Protein AF-A0A4Y1ZT53-F1 (afdb_monomer_lite)

Structure (mmCIF, N/CA/C/O backbone):
data_AF-A0A4Y1ZT53-F1
#
_entry.id   AF-A0A4Y1ZT53-F1
#
loop_
_atom_site.group_PDB
_atom_site.id
_atom_site.type_symbol
_atom_site.label_atom_id
_atom_site.label_alt_id
_atom_site.label_comp_id
_atom_site.label_asym_id
_atom_site.label_entity_id
_atom_site.label_seq_id
_atom_site.pdbx_PDB_ins_code
_atom_site.Cartn_x
_atom_site.Cartn_y
_atom_site.Cartn_z
_atom_site.occupancy
_atom_site.B_iso_or_equiv
_atom_site.auth_seq_id
_atom_site.auth_comp_id
_atom_site.auth_asym_id
_atom_site.auth_atom_id
_atom_site.pdbx_PDB_model_num
ATOM 1 N N . MET A 1 1 ? -4.708 9.690 4.946 1.00 62.31 1 MET A N 1
ATOM 2 C CA . MET A 1 1 ? -4.995 8.239 4.846 1.00 62.31 1 MET A CA 1
ATOM 3 C C . MET A 1 1 ? -4.792 7.726 3.419 1.00 62.31 1 MET A C 1
ATOM 5 O O . MET A 1 1 ? -4.287 6.625 3.249 1.00 62.31 1 MET A O 1
ATOM 9 N N . GLU A 1 2 ? -5.094 8.548 2.410 1.00 76.44 2 GLU A N 1
ATOM 10 C CA . GLU A 1 2 ? -5.044 8.195 0.980 1.00 76.44 2 GLU A CA 1
ATOM 11 C C . GLU A 1 2 ? -3.667 7.732 0.480 1.00 76.44 2 GLU A C 1
ATOM 13 O O . GLU A 1 2 ? -3.589 6.779 -0.283 1.00 76.44 2 GLU A O 1
ATOM 18 N N . SER A 1 3 ? -2.568 8.326 0.958 1.00 79.81 3 SER A N 1
ATOM 19 C CA . SER A 1 3 ? -1.217 7.967 0.490 1.00 79.81 3 SER A CA 1
ATOM 20 C C . SER A 1 3 ? -0.823 6.511 0.796 1.00 79.81 3 SER A C 1
ATOM 22 O O . SER A 1 3 ? -0.269 5.834 -0.067 1.00 79.81 3 SER A O 1
ATOM 24 N N . VAL A 1 4 ? -1.159 5.975 1.978 1.00 82.38 4 VAL A N 1
ATOM 25 C CA . VAL A 1 4 ? -0.854 4.567 2.309 1.00 82.38 4 VAL A CA 1
ATOM 26 C C . VAL A 1 4 ? -1.788 3.611 1.566 1.00 82.38 4 VAL A C 1
ATOM 28 O O . VAL A 1 4 ? -1.368 2.524 1.178 1.00 82.38 4 VAL A O 1
ATOM 31 N N . GLN A 1 5 ? -3.039 4.014 1.326 1.00 81.50 5 GLN A N 1
ATOM 32 C CA . GLN A 1 5 ? -3.969 3.243 0.498 1.00 81.50 5 GLN A CA 1
ATOM 33 C C . GLN A 1 5 ? -3.495 3.169 -0.955 1.00 81.50 5 GLN A C 1
ATOM 35 O O . GLN A 1 5 ? -3.479 2.079 -1.517 1.00 81.50 5 GLN A O 1
ATOM 40 N N . ALA A 1 6 ? -3.040 4.286 -1.527 1.00 84.25 6 ALA A N 1
ATOM 41 C CA . ALA A 1 6 ? -2.455 4.325 -2.861 1.00 84.25 6 ALA A CA 1
ATOM 42 C C . ALA A 1 6 ? -1.277 3.347 -2.963 1.00 84.25 6 ALA A C 1
ATOM 44 O O . ALA A 1 6 ? -1.292 2.457 -3.803 1.00 84.25 6 ALA A O 1
ATOM 45 N N . VAL A 1 7 ? -0.321 3.400 -2.028 1.00 83.31 7 VAL A N 1
ATOM 46 C CA . VAL A 1 7 ? 0.805 2.449 -2.008 1.00 83.31 7 VAL A CA 1
ATOM 47 C C . VAL A 1 7 ? 0.329 1.000 -1.839 1.00 83.31 7 VAL A C 1
ATOM 49 O O . VAL A 1 7 ? 0.833 0.112 -2.518 1.00 83.31 7 VAL A O 1
ATOM 52 N N . ARG A 1 8 ? -0.658 0.730 -0.975 1.00 80.81 8 ARG A N 1
ATOM 53 C CA . ARG A 1 8 ? -1.174 -0.629 -0.737 1.00 80.81 8 ARG A CA 1
ATOM 54 C C . ARG A 1 8 ? -1.846 -1.236 -1.969 1.00 80.81 8 ARG A C 1
ATOM 56 O O . ARG A 1 8 ? -1.677 -2.428 -2.204 1.00 80.81 8 ARG A O 1
ATOM 63 N N . TYR A 1 9 ? -2.630 -0.450 -2.702 1.00 84.88 9 TYR A N 1
ATOM 64 C CA . TYR A 1 9 ? -3.475 -0.960 -3.784 1.00 84.88 9 TYR A CA 1
ATOM 65 C C . TYR A 1 9 ? -2.857 -0.780 -5.173 1.00 84.88 9 TYR A C 1
ATOM 67 O O . TYR A 1 9 ? -3.075 -1.622 -6.034 1.00 84.88 9 TYR A O 1
ATOM 75 N N . GLN A 1 10 ? -2.034 0.251 -5.375 1.00 87.38 10 GLN A N 1
ATOM 76 C CA . GLN A 1 10 ? -1.449 0.580 -6.680 1.00 87.38 10 GLN A CA 1
ATOM 77 C C . GLN A 1 10 ? -0.022 0.048 -6.852 1.00 87.38 10 GLN A C 1
ATOM 79 O O . GLN A 1 10 ? 0.482 0.024 -7.969 1.00 87.38 10 GLN A O 1
ATOM 84 N N . ALA A 1 11 ? 0.657 -0.413 -5.790 1.00 85.12 11 ALA A N 1
ATOM 85 C CA . ALA A 1 11 ? 2.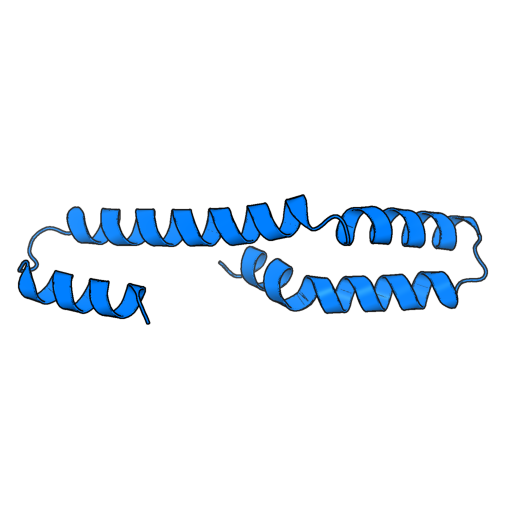035 -0.908 -5.918 1.00 85.12 11 ALA A CA 1
ATOM 86 C C . ALA A 1 11 ? 2.177 -2.047 -6.940 1.00 85.12 11 ALA A C 1
ATOM 88 O O . ALA A 1 11 ? 3.186 -2.108 -7.641 1.00 85.12 11 ALA A O 1
ATOM 89 N N . ALA A 1 12 ? 1.176 -2.927 -7.045 1.00 86.06 12 ALA A N 1
ATOM 90 C CA . ALA A 1 12 ? 1.159 -3.989 -8.048 1.00 86.06 12 ALA A CA 1
ATOM 91 C C . ALA A 1 12 ? 1.052 -3.426 -9.475 1.00 86.06 12 ALA A C 1
ATOM 93 O O . ALA A 1 12 ? 1.819 -3.826 -10.345 1.00 86.06 12 ALA A O 1
ATOM 94 N N . GLU A 1 13 ? 0.161 -2.458 -9.700 1.00 90.62 13 GLU A N 1
ATOM 95 C CA . GLU A 1 13 ? -0.015 -1.802 -11.003 1.00 90.62 13 GLU A CA 1
ATOM 96 C C . GLU A 1 13 ? 1.252 -1.056 -11.432 1.00 90.62 13 GLU A C 1
ATOM 98 O O . GLU A 1 13 ? 1.681 -1.178 -12.576 1.00 90.62 13 GLU A O 1
ATOM 103 N N . VAL A 1 14 ? 1.909 -0.356 -10.500 1.00 89.31 14 VAL A N 1
ATOM 104 C CA . VAL A 1 14 ? 3.185 0.319 -10.771 1.00 89.31 14 VAL A CA 1
ATOM 105 C C . VAL A 1 14 ? 4.281 -0.697 -11.098 1.00 89.31 14 VAL A C 1
ATOM 107 O O . VAL A 1 14 ? 5.031 -0.489 -12.046 1.00 89.31 14 VAL A O 1
ATOM 110 N N . CYS A 1 15 ? 4.365 -1.821 -10.377 1.00 90.25 15 CYS A N 1
ATOM 111 C CA . CYS A 1 15 ? 5.328 -2.877 -10.708 1.00 90.25 15 CYS A CA 1
ATOM 112 C C . CYS A 1 15 ? 5.079 -3.468 -12.101 1.00 90.25 15 CYS A C 1
ATOM 114 O O . CYS A 1 15 ? 6.034 -3.753 -12.814 1.00 90.25 15 CYS A O 1
ATOM 116 N N . ASN A 1 16 ? 3.821 -3.647 -12.498 1.00 91.75 16 ASN A N 1
ATOM 117 C CA . ASN A 1 16 ? 3.498 -4.146 -13.831 1.00 91.75 16 ASN A CA 1
ATOM 118 C C . ASN A 1 16 ? 3.908 -3.134 -14.905 1.00 91.75 16 ASN A C 1
ATOM 120 O O . ASN A 1 16 ? 4.658 -3.487 -15.805 1.00 91.75 16 ASN A O 1
ATOM 124 N N . ALA A 1 17 ? 3.539 -1.861 -14.744 1.00 93.50 17 ALA A N 1
ATOM 125 C CA . ALA A 1 17 ? 3.890 -0.813 -15.702 1.00 93.50 17 ALA A CA 1
ATOM 126 C C . ALA A 1 17 ? 5.412 -0.625 -15.859 1.00 93.50 17 ALA A C 1
ATOM 128 O O . ALA A 1 17 ? 5.906 -0.415 -16.965 1.00 93.50 17 ALA A O 1
ATOM 129 N N . VAL A 1 18 ? 6.177 -0.716 -14.763 1.00 93.00 18 VAL A N 1
ATOM 130 C CA . VAL A 1 18 ? 7.649 -0.657 -14.816 1.00 93.00 18 VAL A CA 1
ATOM 131 C C . VAL A 1 18 ? 8.231 -1.929 -15.451 1.00 93.00 18 VAL A C 1
ATOM 133 O O . VAL A 1 18 ? 9.238 -1.849 -16.152 1.00 93.00 18 VAL A O 1
ATOM 136 N N . GLY A 1 19 ? 7.593 -3.088 -15.251 1.00 93.69 19 GLY A N 1
ATOM 137 C CA . GLY A 1 19 ? 7.913 -4.342 -15.944 1.00 93.69 19 GLY A CA 1
ATOM 138 C C . GLY A 1 19 ? 7.756 -4.217 -17.454 1.00 93.69 19 GLY A C 1
ATOM 139 O O . GLY A 1 19 ? 8.715 -4.442 -18.190 1.00 93.69 19 GLY A O 1
ATOM 140 N N . ASP A 1 20 ? 6.591 -3.749 -17.893 1.00 94.75 20 ASP A N 1
ATOM 141 C CA . ASP A 1 20 ? 6.295 -3.515 -19.305 1.00 94.75 20 ASP A CA 1
ATOM 142 C C . ASP A 1 20 ? 7.293 -2.520 -19.920 1.00 94.75 20 ASP A C 1
ATOM 144 O O . ASP A 1 20 ? 7.777 -2.722 -21.034 1.00 94.75 20 ASP A O 1
ATOM 148 N N . LEU A 1 21 ? 7.669 -1.467 -19.184 1.00 93.19 21 LEU A N 1
ATOM 149 C CA . LEU A 1 21 ? 8.688 -0.513 -19.626 1.00 93.19 21 LEU A CA 1
ATOM 150 C C . LEU A 1 21 ? 10.067 -1.170 -19.809 1.00 93.19 21 LEU A C 1
ATOM 152 O O . LEU A 1 21 ? 10.750 -0.879 -20.789 1.00 93.19 21 LEU A O 1
ATOM 156 N N . ALA A 1 22 ? 10.481 -2.045 -18.889 1.00 93.38 22 ALA A N 1
ATOM 157 C CA . ALA A 1 22 ? 11.767 -2.739 -18.966 1.00 93.38 22 ALA A CA 1
ATOM 158 C C . ALA A 1 22 ? 11.844 -3.714 -20.156 1.00 93.38 22 ALA A C 1
ATOM 160 O O . ALA A 1 22 ? 12.916 -3.896 -20.740 1.00 93.38 22 ALA A O 1
ATOM 161 N N . GLU A 1 23 ? 10.718 -4.331 -20.522 1.00 94.19 23 GLU A N 1
ATOM 162 C CA . GLU A 1 23 ? 10.631 -5.273 -21.643 1.00 94.19 23 GLU A CA 1
ATOM 163 C C . GLU A 1 23 ? 10.596 -4.575 -23.006 1.00 94.19 23 GLU A C 1
ATOM 165 O O . GLU A 1 23 ? 11.205 -5.066 -23.955 1.00 94.19 23 GLU A O 1
ATOM 170 N N . ASN A 1 24 ? 9.927 -3.422 -23.097 1.00 94.19 24 ASN A N 1
ATOM 171 C CA 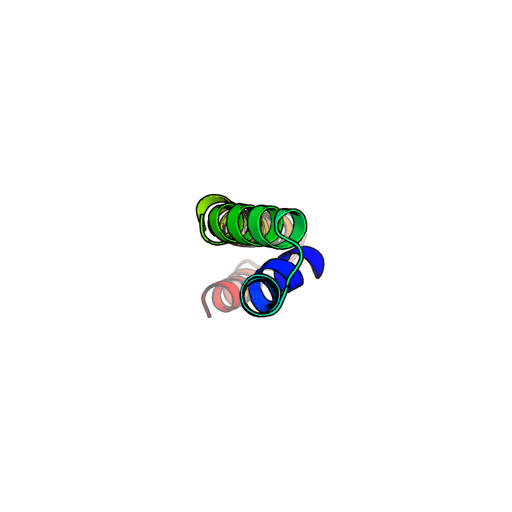. ASN A 1 24 ? 9.641 -2.756 -24.371 1.00 94.19 24 ASN A CA 1
ATOM 172 C C . ASN A 1 24 ? 10.562 -1.564 -24.689 1.00 94.19 24 ASN A C 1
ATOM 174 O O . ASN A 1 24 ? 10.378 -0.908 -25.714 1.00 94.19 24 ASN A O 1
ATOM 178 N N . THR A 1 25 ? 11.531 -1.235 -23.827 1.00 93.19 25 THR A N 1
ATOM 179 C CA . THR A 1 25 ? 12.455 -0.118 -24.072 1.00 93.19 25 THR A CA 1
ATOM 180 C C . THR A 1 25 ? 13.741 -0.557 -24.775 1.00 93.19 25 THR A C 1
ATOM 182 O O . THR A 1 25 ? 14.444 -1.461 -24.323 1.00 93.19 25 THR A O 1
ATOM 185 N N . ASP A 1 26 ? 14.107 0.157 -25.842 1.00 92.81 26 ASP A N 1
ATOM 186 C CA . ASP A 1 26 ? 15.400 -0.004 -26.525 1.00 92.81 26 ASP A CA 1
ATOM 187 C C . ASP A 1 26 ? 16.542 0.748 -25.814 1.00 92.81 26 ASP A C 1
ATOM 189 O O . ASP A 1 26 ? 17.724 0.567 -26.120 1.00 92.81 26 ASP A O 1
ATOM 193 N N . ASN A 1 27 ? 16.214 1.613 -24.847 1.00 95.56 27 ASN A N 1
ATOM 194 C CA . ASN A 1 27 ? 17.208 2.367 -24.096 1.00 95.56 27 ASN A CA 1
ATOM 195 C C . ASN A 1 27 ? 17.791 1.502 -22.969 1.00 95.56 27 ASN A C 1
ATOM 197 O O . ASN A 1 27 ? 17.159 1.276 -21.937 1.00 95.56 27 ASN A O 1
ATOM 201 N N . ALA A 1 28 ? 19.045 1.083 -23.140 1.00 92.38 28 ALA A N 1
ATOM 202 C CA . ALA A 1 28 ? 19.758 0.242 -22.181 1.00 92.38 28 ALA A CA 1
ATOM 203 C C . ALA A 1 28 ? 19.842 0.834 -20.760 1.00 92.38 28 ALA A C 1
ATOM 205 O O . ALA A 1 28 ? 19.877 0.076 -19.792 1.00 92.38 28 ALA A O 1
ATOM 206 N N . LEU A 1 29 ? 19.880 2.163 -20.617 1.00 94.69 29 LEU A N 1
ATOM 207 C CA . LEU A 1 29 ? 19.905 2.821 -19.309 1.00 94.69 29 LEU A CA 1
ATOM 208 C C . LEU A 1 29 ? 18.521 2.783 -18.657 1.00 94.69 29 LEU A C 1
ATOM 210 O O . LEU A 1 29 ? 18.402 2.344 -17.518 1.00 94.69 29 LEU A O 1
ATOM 214 N N . ALA A 1 30 ? 17.475 3.127 -19.413 1.00 92.81 30 ALA A N 1
ATOM 215 C CA . ALA A 1 30 ? 16.095 3.059 -18.930 1.00 92.81 30 ALA A CA 1
ATOM 216 C C . ALA A 1 30 ? 15.704 1.633 -18.516 1.00 92.81 30 ALA A C 1
ATOM 218 O O . ALA A 1 30 ? 15.069 1.444 -17.481 1.00 92.81 30 ALA A O 1
ATOM 219 N N . LYS A 1 31 ? 16.143 0.625 -19.281 1.00 95.12 31 LYS A N 1
ATOM 220 C CA . LYS A 1 31 ? 15.947 -0.788 -18.946 1.00 95.12 31 LYS A CA 1
ATOM 221 C C . LYS A 1 31 ? 16.599 -1.160 -17.616 1.00 95.12 31 LYS A C 1
ATOM 223 O O . LYS A 1 31 ? 15.934 -1.714 -16.747 1.00 95.12 31 LYS A O 1
ATOM 228 N N . ARG A 1 32 ? 17.883 -0.830 -17.437 1.00 94.12 32 ARG A N 1
ATOM 229 C CA . ARG A 1 32 ? 18.618 -1.129 -16.195 1.00 94.12 32 ARG A CA 1
ATOM 230 C C . ARG A 1 32 ? 17.999 -0.446 -14.982 1.00 94.12 32 ARG A C 1
ATOM 232 O O . ARG A 1 32 ? 17.891 -1.067 -13.926 1.00 94.12 32 ARG A O 1
ATOM 239 N N . ASP A 1 33 ? 17.584 0.807 -15.134 1.00 94.25 33 ASP A N 1
ATOM 240 C CA . ASP A 1 33 ? 16.932 1.553 -14.060 1.00 94.25 33 ASP A CA 1
ATOM 241 C C . ASP A 1 33 ? 15.577 0.929 -13.705 1.00 94.25 33 ASP A C 1
ATOM 243 O O . ASP A 1 33 ? 15.297 0.712 -12.526 1.00 94.25 33 ASP A O 1
ATOM 247 N N . ALA A 1 34 ? 14.769 0.560 -14.704 1.00 93.81 34 ALA A N 1
ATOM 248 C CA . ALA A 1 34 ? 13.493 -0.120 -14.497 1.00 93.81 34 ALA A CA 1
ATOM 249 C C . ALA A 1 34 ? 13.666 -1.488 -13.810 1.00 93.81 34 ALA A C 1
ATOM 251 O O . ALA A 1 34 ? 12.974 -1.781 -12.836 1.00 93.81 34 ALA A O 1
ATOM 252 N N . GLU A 1 35 ? 14.632 -2.302 -14.243 1.00 93.44 35 GLU A N 1
ATOM 253 C CA . GLU A 1 35 ? 14.963 -3.592 -13.619 1.00 93.44 35 GLU A CA 1
ATOM 254 C C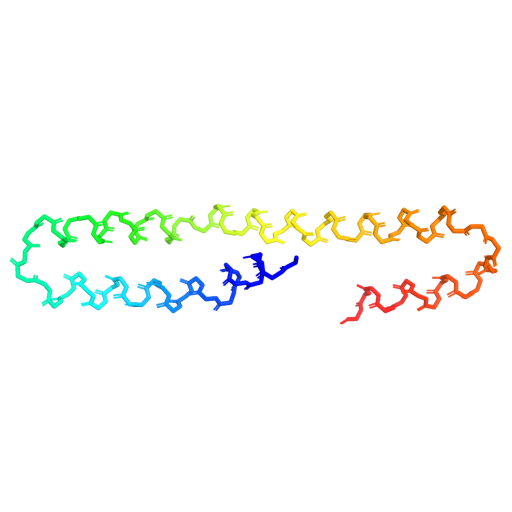 . GLU A 1 35 ? 15.424 -3.426 -12.160 1.00 93.44 35 GLU A C 1
ATOM 256 O O . GLU A 1 35 ? 14.970 -4.151 -11.269 1.00 93.44 35 GLU A O 1
ATOM 261 N N . SER A 1 36 ? 16.288 -2.441 -11.895 1.00 91.94 36 SER A N 1
ATOM 262 C CA . SER A 1 36 ? 16.754 -2.109 -10.544 1.00 91.94 36 SER A CA 1
ATOM 263 C C . SER A 1 36 ? 15.599 -1.664 -9.642 1.00 91.94 36 SER A C 1
ATOM 265 O O . SER A 1 36 ? 15.446 -2.162 -8.522 1.00 91.94 36 SER A O 1
ATOM 267 N N . LEU A 1 37 ? 14.730 -0.781 -10.144 1.00 90.69 37 LEU A N 1
ATOM 268 C CA . LEU A 1 37 ? 13.540 -0.322 -9.431 1.00 90.69 37 LEU A CA 1
ATOM 269 C C . LEU A 1 37 ? 12.596 -1.483 -9.118 1.00 90.69 37 LEU A C 1
ATOM 271 O O . LEU A 1 37 ? 12.160 -1.610 -7.975 1.00 90.69 37 LEU A O 1
ATOM 275 N N . LEU A 1 38 ? 12.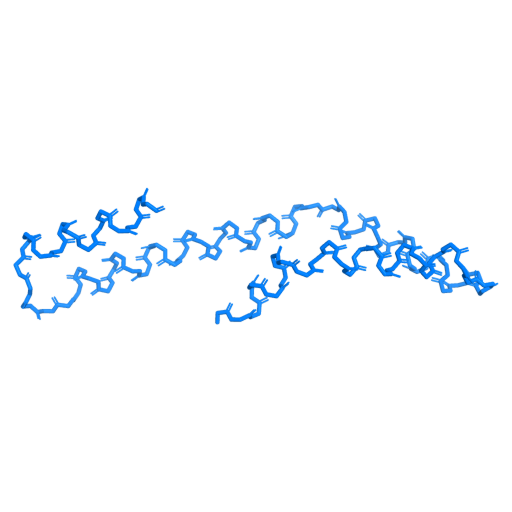335 -2.375 -10.076 1.00 90.50 38 LEU A N 1
ATOM 276 C CA . LEU A 1 38 ? 11.517 -3.570 -9.851 1.00 90.50 38 LEU A CA 1
ATOM 277 C C . LEU A 1 38 ? 12.098 -4.460 -8.762 1.00 90.50 38 LEU A C 1
ATOM 279 O O . LEU A 1 38 ? 11.352 -4.950 -7.916 1.00 90.50 38 LEU A O 1
ATOM 283 N N . MET A 1 39 ? 13.417 -4.653 -8.750 1.00 88.56 39 MET A N 1
ATOM 284 C CA . MET A 1 39 ? 14.085 -5.427 -7.709 1.00 88.56 39 MET A CA 1
ATOM 285 C C . MET A 1 39 ? 13.864 -4.811 -6.319 1.00 88.56 39 MET A C 1
ATOM 287 O O . MET A 1 39 ? 13.575 -5.537 -5.366 1.00 88.56 39 MET A O 1
ATOM 291 N N . GLN A 1 40 ? 13.944 -3.482 -6.198 1.00 85.62 40 GLN A N 1
ATOM 292 C CA . GLN A 1 40 ? 13.686 -2.786 -4.934 1.00 85.62 40 GLN A CA 1
ATOM 293 C C . GLN A 1 40 ? 12.204 -2.814 -4.540 1.00 85.62 40 GLN A C 1
ATOM 295 O O . GLN A 1 40 ? 11.884 -3.061 -3.381 1.00 85.62 40 GLN A O 1
ATOM 300 N N . MET A 1 41 ? 11.286 -2.610 -5.485 1.00 82.81 41 MET A N 1
ATOM 301 C CA . MET A 1 41 ? 9.845 -2.595 -5.213 1.00 82.81 41 MET A CA 1
ATOM 302 C C . MET A 1 41 ? 9.299 -3.985 -4.867 1.00 82.81 41 MET A C 1
ATOM 304 O O . MET A 1 41 ? 8.456 -4.115 -3.980 1.00 82.81 41 MET A O 1
ATOM 308 N N . ARG A 1 42 ? 9.825 -5.038 -5.509 1.00 81.12 42 ARG A N 1
ATOM 309 C CA . ARG A 1 42 ? 9.545 -6.442 -5.165 1.00 81.12 42 ARG A CA 1
ATOM 310 C C . ARG A 1 42 ? 10.200 -6.868 -3.853 1.00 81.12 42 ARG A C 1
ATOM 312 O O . ARG A 1 42 ? 9.834 -7.901 -3.301 1.00 81.12 42 ARG A O 1
ATOM 319 N N . ASN A 1 43 ? 11.136 -6.094 -3.304 1.00 80.81 43 ASN A N 1
ATOM 320 C CA . ASN A 1 43 ? 11.572 -6.277 -1.926 1.00 80.81 43 ASN A CA 1
ATOM 321 C C . ASN A 1 43 ? 10.483 -5.734 -0.987 1.00 80.81 43 ASN A C 1
ATOM 323 O O . ASN A 1 43 ? 10.541 -4.615 -0.476 1.00 80.81 43 ASN A O 1
ATOM 327 N N . TYR A 1 44 ? 9.461 -6.564 -0.765 1.00 72.44 44 TYR A N 1
ATOM 328 C CA . TYR A 1 44 ? 8.225 -6.241 -0.048 1.00 72.44 44 TYR A CA 1
ATOM 329 C C . TYR A 1 44 ? 8.423 -5.723 1.379 1.00 72.44 44 TYR A C 1
ATOM 331 O O . TYR A 1 44 ? 7.464 -5.259 1.992 1.00 72.44 44 TYR A O 1
ATOM 339 N N . LYS A 1 45 ? 9.642 -5.768 1.929 1.00 79.75 45 LYS A N 1
ATOM 340 C CA . LYS A 1 45 ? 9.925 -5.339 3.298 1.00 79.75 45 LYS A CA 1
ATOM 341 C C . LYS A 1 45 ? 9.470 -3.905 3.554 1.00 79.75 45 LYS A C 1
ATOM 343 O O . LYS A 1 45 ? 8.885 -3.657 4.604 1.00 79.75 45 LYS A O 1
ATOM 348 N N . PHE A 1 46 ? 9.680 -2.982 2.614 1.00 78.50 46 PHE A N 1
ATOM 349 C CA . PHE A 1 46 ? 9.251 -1.591 2.787 1.00 78.50 46 PHE A CA 1
ATOM 350 C C . PHE A 1 46 ? 7.722 -1.453 2.775 1.00 78.50 46 PHE A C 1
ATOM 352 O O . PHE A 1 46 ? 7.146 -0.925 3.724 1.00 78.50 46 PHE A O 1
ATOM 359 N N . ILE A 1 47 ? 7.061 -1.987 1.745 1.00 79.44 47 ILE A N 1
ATOM 360 C CA . ILE A 1 47 ? 5.606 -1.871 1.558 1.00 79.44 47 ILE A CA 1
ATOM 361 C C . ILE A 1 47 ? 4.852 -2.586 2.683 1.00 79.44 47 ILE A C 1
ATOM 363 O O . ILE A 1 47 ? 3.940 -2.016 3.279 1.00 79.44 47 ILE A O 1
ATOM 367 N N . VAL A 1 48 ? 5.261 -3.809 3.022 1.00 83.12 48 VAL A N 1
ATOM 368 C CA . VAL A 1 48 ? 4.643 -4.596 4.096 1.00 83.12 48 VAL A CA 1
ATOM 369 C C . VAL A 1 48 ? 4.823 -3.897 5.436 1.00 83.12 48 VAL A C 1
ATOM 371 O O . VAL A 1 48 ? 3.850 -3.758 6.171 1.00 83.12 48 VAL A O 1
ATOM 374 N N . SER A 1 49 ? 6.025 -3.390 5.734 1.00 88.00 49 SER A N 1
ATOM 375 C CA . SER A 1 49 ? 6.258 -2.639 6.973 1.00 88.00 49 SER A CA 1
ATOM 376 C C . SER A 1 49 ? 5.392 -1.383 7.026 1.00 88.00 49 SER A C 1
ATOM 378 O O . SER A 1 49 ? 4.763 -1.131 8.046 1.00 88.00 49 SER A O 1
ATOM 380 N N . LEU A 1 50 ? 5.304 -0.616 5.935 1.00 87.00 50 LEU A N 1
ATOM 381 C CA . LEU A 1 50 ? 4.504 0.608 5.878 1.00 87.00 50 LEU A CA 1
ATOM 382 C C . LEU A 1 50 ? 3.010 0.330 6.103 1.00 87.00 50 LEU A C 1
ATOM 384 O O . LEU A 1 50 ? 2.376 0.984 6.931 1.00 87.00 50 LEU A O 1
ATOM 388 N N . VAL A 1 51 ? 2.451 -0.657 5.397 1.00 85.19 51 VAL A N 1
ATOM 389 C CA . VAL A 1 51 ? 1.035 -1.039 5.518 1.00 85.19 51 VAL A CA 1
ATOM 390 C C . VAL A 1 51 ? 0.732 -1.598 6.909 1.00 85.19 51 VAL A C 1
ATOM 392 O O . VAL A 1 51 ? -0.300 -1.261 7.500 1.00 85.19 51 VAL A O 1
ATOM 395 N N . PHE A 1 52 ? 1.634 -2.418 7.453 1.00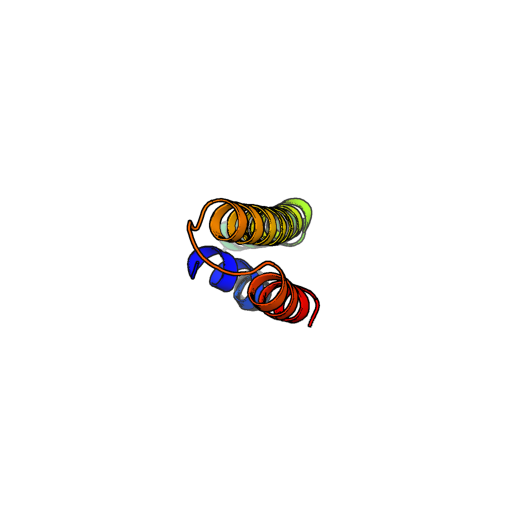 89.06 52 PHE A N 1
ATOM 396 C CA . PHE A 1 52 ? 1.504 -2.984 8.791 1.00 89.06 52 PHE A CA 1
ATOM 397 C C . PHE A 1 52 ? 1.540 -1.896 9.868 1.00 89.06 52 PHE A C 1
ATOM 399 O O . PHE A 1 52 ? 0.604 -1.793 10.661 1.00 89.06 52 PHE A O 1
ATOM 406 N N . TRP A 1 53 ? 2.567 -1.041 9.863 1.00 92.12 53 TRP A N 1
ATOM 407 C CA . TRP A 1 53 ? 2.710 0.039 10.840 1.00 92.12 53 TRP A CA 1
ATOM 408 C C . TRP A 1 53 ? 1.554 1.025 10.777 1.00 92.12 53 TRP A C 1
ATOM 410 O O . TRP A 1 53 ? 1.047 1.426 11.821 1.00 92.12 53 TRP A O 1
ATOM 420 N N . HIS A 1 54 ? 1.089 1.377 9.578 1.00 89.81 54 HIS A N 1
ATOM 421 C CA . HIS A 1 54 ? -0.089 2.224 9.433 1.00 89.81 54 HIS A CA 1
ATOM 422 C C . HIS A 1 54 ? -1.330 1.582 10.065 1.00 89.81 54 HIS A C 1
ATOM 424 O O . HIS A 1 54 ? -2.054 2.250 10.801 1.00 89.81 54 HIS A O 1
ATOM 430 N N . SER A 1 55 ? -1.568 0.292 9.811 1.00 88.81 55 SER A N 1
ATOM 431 C CA . SER A 1 55 ? -2.717 -0.426 10.379 1.00 88.81 55 SER A CA 1
ATOM 432 C C . SER A 1 55 ? -2.628 -0.494 11.905 1.00 88.81 55 SER A C 1
ATOM 434 O O . SER A 1 55 ? -3.596 -0.180 12.591 1.00 88.81 55 SER A O 1
ATOM 436 N N . LEU A 1 56 ? -1.452 -0.816 12.448 1.00 91.75 56 LEU A N 1
ATOM 437 C CA . LEU A 1 56 ? -1.225 -0.874 13.890 1.00 91.75 56 LEU A CA 1
ATOM 438 C C . LEU A 1 56 ? -1.429 0.492 14.560 1.00 91.75 56 LEU A C 1
ATOM 440 O O . LEU A 1 56 ? -2.169 0.598 15.536 1.00 91.75 56 LEU A O 1
ATOM 444 N N . LEU A 1 57 ? -0.808 1.544 14.020 1.00 91.81 57 LEU A N 1
ATOM 445 C CA . LEU A 1 57 ? -0.944 2.905 14.542 1.00 91.81 57 LEU A CA 1
ATOM 446 C C . LEU A 1 57 ? -2.385 3.397 14.460 1.00 91.81 57 LEU A C 1
ATOM 448 O O . LEU A 1 57 ? -2.839 4.080 15.375 1.00 91.81 57 LEU A O 1
ATOM 452 N N . PHE A 1 58 ? -3.115 3.029 13.404 1.00 89.50 58 PHE A N 1
ATOM 453 C CA . PHE A 1 58 ? -4.533 3.336 13.290 1.00 89.50 58 PHE A CA 1
ATOM 454 C C . PHE A 1 58 ? -5.330 2.714 14.441 1.00 89.50 58 PHE A C 1
ATOM 456 O O . PHE A 1 58 ? -6.046 3.448 15.121 1.00 89.50 58 PHE A O 1
ATOM 463 N N . GLN A 1 59 ? -5.150 1.416 14.716 1.00 89.50 59 GLN A N 1
ATOM 464 C CA . GLN A 1 59 ? -5.857 0.752 15.817 1.00 89.50 59 GLN A CA 1
ATOM 465 C C . GLN A 1 59 ? -5.492 1.348 17.179 1.00 89.50 59 GLN A C 1
ATOM 467 O O . GLN A 1 59 ? -6.375 1.658 17.977 1.00 89.50 59 GLN A O 1
ATOM 472 N N . VAL A 1 60 ? -4.201 1.583 17.434 1.00 91.38 60 VAL A N 1
ATOM 473 C CA . VAL A 1 60 ? -3.735 2.202 18.686 1.00 91.38 60 VAL A CA 1
ATOM 474 C C . VAL A 1 60 ? -4.335 3.596 18.864 1.00 91.38 60 VAL A C 1
ATOM 476 O O . VAL A 1 60 ? -4.856 3.920 19.930 1.00 91.38 60 VAL A O 1
ATOM 479 N N . ASN A 1 61 ? -4.302 4.421 17.819 1.00 90.62 61 ASN A N 1
ATOM 480 C CA . ASN A 1 61 ? -4.866 5.765 17.847 1.00 90.62 61 ASN A CA 1
ATOM 481 C C . ASN A 1 61 ? -6.388 5.744 18.041 1.00 90.62 61 ASN A C 1
ATOM 483 O O . ASN A 1 61 ? -6.909 6.565 18.790 1.00 90.62 61 ASN A O 1
ATOM 487 N N . TYR A 1 62 ? -7.093 4.806 17.406 1.00 87.69 62 TYR A N 1
ATOM 488 C CA . TYR A 1 62 ? -8.532 4.638 17.584 1.00 87.69 62 TYR A CA 1
ATOM 489 C C . TYR A 1 62 ? -8.877 4.307 19.039 1.00 87.69 62 TYR A C 1
ATOM 491 O O . TYR A 1 62 ? -9.634 5.035 19.677 1.00 87.69 62 TYR A O 1
ATOM 499 N N . VAL A 1 63 ? -8.249 3.266 19.597 1.00 85.81 63 VAL A N 1
ATOM 500 C CA . VAL A 1 63 ? -8.463 2.849 20.990 1.00 85.81 63 VAL A CA 1
ATOM 501 C C . VAL A 1 63 ? -8.113 3.972 21.966 1.00 85.81 63 VAL A C 1
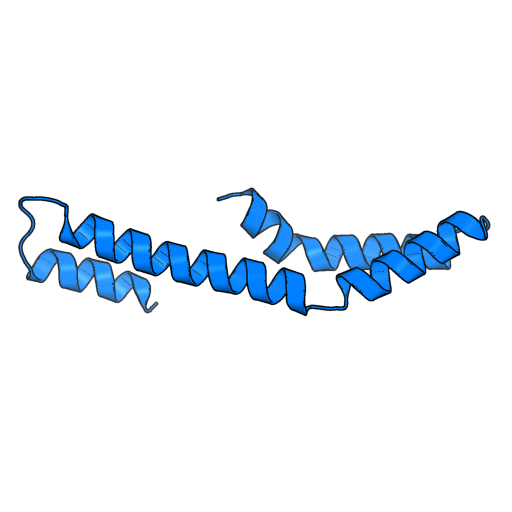ATOM 503 O O . VAL A 1 63 ? -8.865 4.228 22.906 1.00 85.81 63 VAL A O 1
ATOM 506 N N . SER A 1 64 ? -7.010 4.680 21.718 1.00 89.00 64 SER A N 1
ATOM 507 C CA . SER A 1 64 ? -6.572 5.823 22.522 1.00 89.00 64 SER A CA 1
ATOM 508 C C . SER A 1 64 ? -7.604 6.955 22.526 1.00 89.00 64 SER A C 1
ATOM 510 O O . SER A 1 64 ? -7.984 7.435 23.594 1.00 89.00 64 SER A O 1
ATOM 512 N N . LYS A 1 65 ? -8.127 7.335 21.352 1.00 85.94 65 LYS A N 1
ATOM 513 C CA . LYS A 1 65 ? -9.157 8.378 21.223 1.00 85.94 65 LYS A CA 1
ATOM 514 C C . LYS A 1 65 ? -10.458 7.996 21.901 1.00 85.94 65 LYS A C 1
ATOM 516 O O . LYS A 1 65 ? -11.015 8.809 22.629 1.00 85.94 65 LYS A O 1
ATOM 521 N N . GLU A 1 66 ? -10.904 6.760 21.709 1.00 82.94 66 GLU A N 1
ATOM 522 C CA . GLU A 1 66 ? -12.074 6.250 22.410 1.00 82.94 66 GLU A CA 1
ATOM 523 C C . GLU A 1 66 ? -11.846 6.338 23.931 1.00 82.94 66 GLU A C 1
ATOM 525 O O . GLU A 1 66 ? -12.732 6.764 24.666 1.00 82.94 66 GLU A O 1
ATOM 530 N N . LEU A 1 67 ? -10.658 5.961 24.436 1.00 81.19 67 LEU A N 1
ATOM 531 C CA . LEU A 1 67 ? -10.368 5.945 25.882 1.00 81.19 67 LEU A CA 1
ATOM 532 C C . LEU A 1 67 ? -10.337 7.342 26.492 1.00 81.19 67 LEU A C 1
ATOM 534 O O . LEU A 1 67 ? -10.682 7.501 27.661 1.00 81.19 67 LEU A O 1
ATOM 538 N N . GLN A 1 68 ? -9.944 8.328 25.696 1.00 83.19 68 GLN A N 1
ATOM 539 C CA . GLN A 1 68 ? -9.832 9.722 26.101 1.00 83.19 68 GLN A CA 1
ATOM 540 C C . GLN A 1 68 ? -11.117 10.524 25.864 1.00 83.19 68 GLN A C 1
ATOM 542 O O . GLN A 1 68 ? -11.242 11.621 26.407 1.00 83.19 68 GLN A O 1
ATOM 547 N N . SER A 1 69 ? -12.081 10.018 25.084 1.00 78.56 69 SER A N 1
ATOM 548 C CA . SER A 1 69 ? -13.354 10.710 24.881 1.00 78.56 69 SER A CA 1
ATOM 549 C C . SER A 1 69 ? -14.165 10.674 26.178 1.00 78.56 69 SER A C 1
ATOM 551 O O . SER A 1 69 ? -14.674 9.631 26.593 1.00 78.56 69 SER A O 1
ATOM 553 N N . GLY A 1 70 ? -14.238 11.813 26.865 1.00 68.06 70 GLY A N 1
ATOM 554 C CA . GLY A 1 70 ? -15.030 11.947 28.078 1.00 68.06 70 GLY A CA 1
ATOM 555 C C . GLY A 1 70 ? -16.510 11.717 27.782 1.00 68.06 70 GLY A C 1
ATOM 556 O O . GLY A 1 70 ? -17.074 12.366 26.905 1.00 68.06 70 GLY A O 1
ATOM 557 N N . THR A 1 71 ? -17.152 10.872 28.592 1.00 63.38 71 THR A N 1
ATOM 558 C CA . THR A 1 71 ? -18.620 10.714 28.669 1.00 63.38 71 THR A CA 1
ATOM 559 C C . THR A 1 71 ? -19.255 9.763 27.643 1.00 63.38 71 THR A C 1
ATOM 561 O O . THR A 1 71 ? -20.288 10.069 27.057 1.00 63.38 71 THR A O 1
ATOM 564 N N . ILE A 1 72 ? -18.697 8.562 27.462 1.00 63.59 72 ILE A N 1
ATOM 565 C CA . ILE A 1 72 ? -19.402 7.442 26.813 1.00 63.59 72 ILE A CA 1
ATOM 566 C C . ILE A 1 72 ? -19.313 6.212 27.726 1.00 63.59 72 ILE A C 1
ATOM 568 O O . ILE A 1 72 ? -18.247 5.895 28.255 1.00 63.59 72 ILE A O 1
ATOM 572 N N . THR A 1 73 ? -20.441 5.532 27.956 1.00 74.38 73 THR A N 1
ATOM 573 C CA . THR A 1 73 ? -20.498 4.324 28.794 1.00 74.38 73 THR A CA 1
ATOM 574 C C . THR A 1 73 ? -19.633 3.207 28.208 1.00 74.38 73 THR A C 1
ATOM 576 O O . THR A 1 73 ? -19.508 3.064 26.992 1.00 74.38 73 THR A O 1
ATOM 579 N N . ILE A 1 74 ? -19.063 2.365 29.075 1.00 75.00 74 ILE A N 1
ATOM 580 C CA . ILE A 1 74 ? -18.202 1.234 28.679 1.00 75.00 74 ILE A CA 1
ATOM 581 C C . ILE A 1 74 ? -18.891 0.339 27.631 1.00 75.00 74 ILE A C 1
ATOM 583 O O . ILE A 1 74 ? -18.244 -0.114 26.691 1.00 75.00 74 ILE A O 1
ATOM 587 N N . ALA A 1 75 ? -20.212 0.152 27.741 1.00 74.44 75 ALA A N 1
ATOM 588 C CA . ALA A 1 75 ? -21.011 -0.636 26.803 1.00 74.44 75 ALA A CA 1
ATOM 589 C C . ALA A 1 75 ? -20.989 -0.083 25.365 1.00 74.44 75 ALA A C 1
ATOM 591 O O . ALA A 1 75 ? -20.789 -0.838 24.417 1.00 74.44 75 ALA A O 1
ATOM 592 N N . ALA A 1 76 ? -21.138 1.233 25.191 1.00 77.06 76 ALA A N 1
ATOM 593 C CA . ALA A 1 76 ? -21.106 1.850 23.865 1.00 77.06 76 ALA A CA 1
ATOM 594 C C . ALA A 1 76 ? -19.710 1.763 23.222 1.00 77.06 76 ALA A C 1
ATOM 596 O O . ALA A 1 76 ? -19.591 1.638 22.005 1.00 77.06 76 ALA A O 1
ATOM 597 N N . ARG A 1 77 ? -18.652 1.747 24.039 1.00 71.19 77 ARG A N 1
ATOM 598 C CA . ARG A 1 77 ? -17.267 1.619 23.568 1.00 71.19 77 ARG A CA 1
ATOM 599 C C . ARG A 1 77 ? -16.900 0.185 23.198 1.00 71.19 77 ARG A C 1
ATOM 601 O O . ARG A 1 77 ? -16.180 -0.021 22.227 1.00 71.19 77 ARG A O 1
ATOM 608 N N . LEU A 1 78 ? -17.446 -0.802 23.909 1.00 77.12 78 LEU A N 1
ATOM 609 C CA . LEU A 1 78 ? -17.285 -2.215 23.563 1.00 77.12 78 LEU A CA 1
ATOM 610 C C . LEU A 1 78 ? -17.841 -2.515 22.161 1.00 77.12 78 LEU A C 1
ATOM 612 O O . LEU A 1 78 ? -17.154 -3.127 21.351 1.00 77.12 78 LEU A O 1
ATOM 616 N N . HIS A 1 79 ? -19.021 -1.981 21.838 1.00 79.44 79 HIS A N 1
ATOM 617 C CA . HIS A 1 79 ? -19.623 -2.116 20.507 1.00 79.44 79 HIS A CA 1
ATOM 618 C C . HIS A 1 79 ? -18.787 -1.443 19.398 1.00 79.44 79 HIS A C 1
ATOM 620 O O . HIS A 1 79 ? -18.678 -1.952 18.283 1.00 79.44 79 HIS A O 1
ATOM 626 N N . SER A 1 80 ? -18.153 -0.304 19.689 1.00 73.88 80 SER A N 1
ATOM 627 C CA . SER A 1 80 ? -17.204 0.344 18.773 1.00 73.88 80 SER A CA 1
ATOM 628 C C . SER A 1 80 ? -15.941 -0.499 18.533 1.00 73.88 80 SER A C 1
ATOM 630 O O . SER A 1 80 ? -15.435 -0.530 17.413 1.00 73.88 80 SER A O 1
ATOM 632 N N . PHE A 1 81 ? -15.454 -1.227 19.545 1.00 77.94 81 PHE A N 1
ATOM 633 C CA . PHE A 1 81 ? -14.306 -2.131 19.407 1.00 77.94 81 PHE A CA 1
ATOM 634 C C . PHE A 1 81 ? -14.616 -3.416 18.638 1.00 77.94 81 PHE A C 1
ATOM 636 O O . PHE A 1 81 ? -13.742 -3.916 17.937 1.00 77.94 81 PHE A O 1
ATOM 643 N N . GLU A 1 82 ? -15.843 -3.935 18.699 1.00 77.81 82 GLU A N 1
ATOM 644 C CA . GLU A 1 82 ? -16.240 -5.091 17.880 1.00 77.81 82 GLU A CA 1
ATOM 645 C C . GLU A 1 82 ? -16.105 -4.799 16.376 1.00 77.81 82 GLU A C 1
ATOM 647 O O . GLU A 1 82 ? -15.646 -5.656 15.618 1.00 77.81 82 GLU A O 1
ATOM 652 N N . LYS A 1 83 ? -16.372 -3.553 15.958 1.00 72.75 83 LYS A N 1
ATOM 653 C CA . LYS A 1 83 ? -16.177 -3.082 14.573 1.00 72.75 83 LYS A CA 1
ATOM 654 C C . LYS A 1 83 ? -14.711 -2.993 14.138 1.00 72.75 83 LYS A C 1
ATOM 656 O O . LYS A 1 83 ? -14.445 -2.784 12.962 1.00 72.75 83 LYS A O 1
ATOM 661 N N . LEU A 1 84 ? -13.766 -3.098 15.071 1.00 68.19 84 LEU A N 1
ATOM 662 C CA . LEU A 1 84 ? -12.331 -3.103 14.785 1.00 68.19 84 LEU A CA 1
ATOM 663 C C . LEU A 1 84 ? -11.814 -4.495 14.393 1.00 68.19 84 LEU A C 1
ATOM 665 O O . LEU A 1 84 ? -10.751 -4.605 13.780 1.00 68.19 84 LEU A O 1
ATOM 669 N N . CYS A 1 85 ? -12.539 -5.534 14.815 1.00 63.81 85 CYS A N 1
ATOM 670 C CA . CYS A 1 85 ? -12.194 -6.944 14.641 1.00 63.81 85 CYS A CA 1
ATOM 671 C C . CYS A 1 85 ? -12.880 -7.589 13.425 1.00 63.81 85 CYS A C 1
ATOM 673 O O . CYS A 1 85 ? -12.604 -8.753 13.136 1.00 63.81 85 CYS A O 1
ATOM 675 N N . THR A 1 86 ? -13.778 -6.861 12.753 1.00 50.84 86 THR A N 1
ATOM 676 C CA . THR A 1 86 ? -14.477 -7.266 11.519 1.00 50.84 86 THR A CA 1
ATOM 677 C C . THR A 1 86 ? -13.906 -6.531 10.316 1.00 50.84 86 THR A C 1
ATOM 679 O O . THR A 1 86 ? -13.820 -7.167 9.244 1.00 50.84 86 THR A O 1
#

Radius of gyration: 20.38 Å; chains: 1; bounding box: 41×19×55 Å

Organism: Araneus ventricosus (NCBI:txid182803)

Sequence (86 aa):
MESVQAVRYQAAEVCNAVGDLAENTDNALAKRDAESLLMQMRNYKFIVSLVFWHSLLFQVNYVSKELQSGTITIAARLHSFEKLCT

Foldseek 3Di:
DVVLVCLQPCLVVVLVVLVVQLVPDPDPVSNVVSVVVNVVSVVCPVNCCSNVVVLVVVVVVVLVCLVPPPDDDPVVVVVVVVVSVD

pLDDT: mean 84.32, std 9.16, range [50.84, 95.56]

Secondary structure (DSSP, 8-state):
-HHHHHHHHHHHHHHHHHHHHHHH---HHHHHHHHHHHHHHT-THHHHHHHHHHHHHHHHHHHHHHHHSSS--HHHHHHHHHTT--